Protein AF-A0A1Q6SW66-F1 (afdb_monomer_lite)

Sequence (65 aa):
MTDYKKAFVDTAPFIYFIEKDENNPQYYDKVKKFFSNGYEADKKFVTSVVTMEEYFVFPYRNKLK

Secondary structure (DSSP, 8-state):
----SEEE--HHHHHHHHHTTTT-HHHHHHHHHHHHHHHHTT-EEE--HHHHHHHHHHHHHHTT-

Structure (mmCIF, N/CA/C/O backbone):
data_AF-A0A1Q6SW66-F1
#
_entry.id   AF-A0A1Q6SW66-F1
#
loop_
_atom_site.group_PDB
_atom_site.id
_atom_site.type_symbol
_atom_site.label_atom_id
_atom_site.label_alt_id
_atom_site.label_comp_id
_atom_site.label_asym_id
_atom_site.label_entity_id
_atom_site.label_seq_id
_atom_site.pdbx_PDB_ins_code
_atom_site.Cartn_x
_atom_site.Cartn_y
_atom_site.Cartn_z
_atom_site.occupancy
_atom_site.B_iso_or_equiv
_atom_site.auth_seq_id
_atom_site.auth_comp_id
_atom_site.auth_asym_id
_atom_site.auth_atom_id
_atom_site.pdbx_PDB_model_num
ATOM 1 N N . MET A 1 1 ? -7.788 15.415 9.127 1.00 49.31 1 MET A N 1
ATOM 2 C CA . MET A 1 1 ? -7.495 14.042 8.659 1.0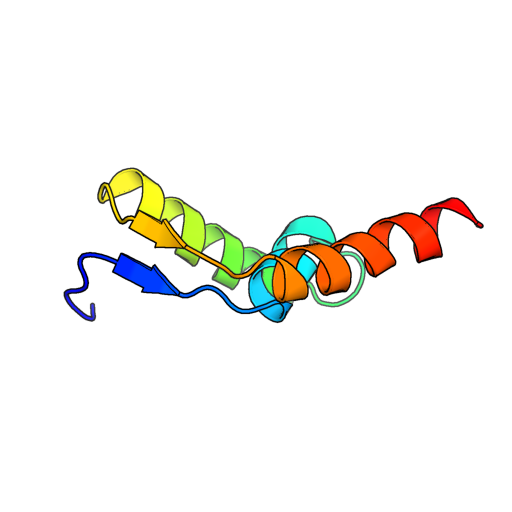0 49.31 1 MET A CA 1
ATOM 3 C C . MET A 1 1 ? -8.822 13.332 8.512 1.00 49.31 1 MET A C 1
ATOM 5 O O . MET A 1 1 ? -9.633 13.446 9.417 1.00 49.31 1 MET A O 1
ATOM 9 N N . THR A 1 2 ? -9.091 12.709 7.369 1.00 59.09 2 THR A N 1
ATOM 10 C CA . THR A 1 2 ? -10.323 11.937 7.167 1.00 59.09 2 THR A CA 1
ATOM 11 C C . THR A 1 2 ? -10.366 10.810 8.194 1.00 59.09 2 THR A C 1
ATOM 13 O O . THR A 1 2 ? -9.425 10.026 8.298 1.00 59.09 2 THR A O 1
ATOM 16 N N . ASP A 1 3 ? -11.414 10.767 9.009 1.00 77.88 3 ASP A N 1
ATOM 17 C CA . ASP A 1 3 ? -11.521 9.782 10.079 1.00 77.88 3 ASP A CA 1
ATOM 18 C C . ASP A 1 3 ? -12.066 8.471 9.493 1.00 77.88 3 ASP A C 1
ATOM 20 O O . ASP A 1 3 ? -13.270 8.284 9.333 1.00 77.88 3 ASP A O 1
ATOM 24 N N . TYR A 1 4 ? -11.167 7.588 9.053 1.00 84.25 4 TYR A N 1
ATOM 25 C CA . TYR A 1 4 ? -11.518 6.280 8.491 1.00 84.25 4 TYR A CA 1
ATOM 26 C C . TYR A 1 4 ? -11.041 5.148 9.404 1.00 84.25 4 TYR A C 1
ATOM 28 O O . TYR A 1 4 ? -10.048 5.288 10.110 1.00 84.25 4 TYR A O 1
ATOM 36 N N . LYS A 1 5 ? -11.736 4.004 9.395 1.00 87.12 5 LYS A N 1
ATOM 37 C CA . LYS A 1 5 ? -11.308 2.774 10.104 1.00 87.12 5 LYS A CA 1
ATOM 38 C C . LYS A 1 5 ? -10.629 1.760 9.178 1.00 87.12 5 LYS A C 1
ATOM 40 O O . LYS A 1 5 ? -9.857 0.917 9.627 1.00 87.12 5 LYS A O 1
ATOM 45 N N . LYS A 1 6 ? -10.940 1.834 7.883 1.00 93.25 6 LYS A N 1
ATOM 46 C CA . LYS A 1 6 ? -10.469 0.920 6.845 1.00 93.25 6 LYS A CA 1
ATOM 47 C C . LYS A 1 6 ? -10.220 1.700 5.559 1.00 93.25 6 LYS A C 1
ATOM 49 O O . LYS A 1 6 ? -11.050 2.533 5.205 1.00 93.25 6 LYS A O 1
ATOM 54 N N . ALA A 1 7 ? -9.117 1.422 4.879 1.00 93.25 7 ALA A N 1
ATOM 55 C CA . ALA A 1 7 ? -8.798 1.986 3.574 1.00 93.25 7 ALA A CA 1
ATOM 56 C C . ALA A 1 7 ? -8.589 0.855 2.567 1.00 93.25 7 ALA A C 1
ATOM 58 O O . ALA A 1 7 ? -7.845 -0.091 2.836 1.00 93.25 7 ALA A O 1
ATOM 59 N N . PHE A 1 8 ? -9.261 0.953 1.421 1.00 95.31 8 PHE A N 1
ATOM 60 C CA . PHE A 1 8 ? -8.933 0.131 0.265 1.00 95.31 8 PHE A CA 1
ATOM 61 C C . PHE A 1 8 ? -7.773 0.791 -0.481 1.00 95.31 8 PHE A C 1
ATOM 63 O O . PHE A 1 8 ? -7.839 1.983 -0.780 1.00 95.31 8 PHE A O 1
ATOM 70 N N . VAL A 1 9 ? -6.707 0.038 -0.726 1.00 95.50 9 VAL A N 1
ATOM 71 C CA . VAL A 1 9 ? -5.472 0.525 -1.337 1.00 95.50 9 VAL A CA 1
ATOM 72 C C . VAL A 1 9 ? -5.376 -0.035 -2.748 1.00 95.50 9 VAL A C 1
ATOM 74 O O . VAL A 1 9 ? -5.385 -1.251 -2.937 1.00 95.50 9 VAL A O 1
ATOM 77 N N . ASP A 1 10 ? -5.303 0.873 -3.715 1.00 95.19 10 ASP A N 1
ATOM 78 C CA . ASP A 1 10 ? -5.113 0.562 -5.129 1.00 95.19 10 ASP A CA 1
ATOM 79 C C . ASP A 1 10 ? -3.636 0.245 -5.440 1.00 95.19 10 ASP A C 1
ATOM 81 O O . ASP A 1 10 ? -2.765 0.319 -4.570 1.00 95.19 10 ASP A O 1
ATOM 85 N N . THR A 1 11 ? -3.330 -0.086 -6.686 1.00 93.06 11 THR A N 1
ATOM 86 C CA . THR A 1 11 ? -2.016 -0.570 -7.128 1.00 93.06 11 THR A CA 1
ATOM 87 C C . THR A 1 11 ? -0.927 0.499 -7.044 1.00 93.06 11 THR A C 1
ATOM 89 O O . THR A 1 11 ? 0.192 0.215 -6.611 1.00 93.06 11 THR A O 1
ATOM 92 N N . ALA A 1 12 ? -1.240 1.753 -7.389 1.00 91.88 12 ALA A N 1
ATOM 93 C CA . ALA A 1 12 ? -0.246 2.827 -7.469 1.00 91.88 12 ALA A CA 1
ATOM 94 C C . ALA A 1 12 ? 0.497 3.106 -6.139 1.00 91.88 12 ALA A C 1
ATOM 96 O O . ALA A 1 12 ? 1.727 3.181 -6.166 1.00 91.88 12 ALA A O 1
ATOM 97 N N . PRO A 1 13 ? -0.167 3.199 -4.964 1.00 93.62 13 PRO A N 1
ATOM 98 C CA . PRO A 1 13 ? 0.531 3.271 -3.680 1.00 93.62 13 PRO A CA 1
ATOM 99 C C . PRO A 1 13 ? 1.542 2.138 -3.453 1.00 93.62 13 PRO A C 1
ATOM 101 O O . PRO A 1 13 ? 2.661 2.398 -3.020 1.00 93.62 13 PRO A O 1
ATOM 104 N N . PHE A 1 14 ? 1.211 0.886 -3.774 1.00 92.38 14 PHE A N 1
ATOM 105 C CA . PHE A 1 14 ? 2.170 -0.212 -3.616 1.00 92.38 14 PHE A CA 1
ATOM 106 C C . PHE A 1 14 ? 3.377 -0.051 -4.541 1.00 92.38 14 PHE A C 1
ATOM 108 O O . PHE A 1 14 ? 4.510 -0.178 -4.079 1.00 92.38 14 PHE A O 1
ATOM 115 N N . ILE A 1 15 ? 3.150 0.299 -5.811 1.00 89.69 15 ILE A N 1
ATOM 116 C CA . ILE A 1 15 ? 4.225 0.532 -6.786 1.00 89.69 15 ILE A CA 1
ATOM 117 C C . ILE A 1 15 ? 5.170 1.628 -6.293 1.00 89.69 15 ILE A C 1
ATOM 119 O O . ILE A 1 15 ? 6.364 1.380 -6.161 1.00 89.69 15 ILE A O 1
ATOM 123 N N . TYR A 1 16 ? 4.655 2.807 -5.937 1.00 90.88 16 TYR A N 1
ATOM 124 C CA . TYR A 1 16 ? 5.501 3.915 -5.476 1.00 90.88 16 TYR A CA 1
ATOM 125 C C . TYR A 1 16 ? 6.246 3.601 -4.179 1.00 90.88 16 TYR A C 1
ATOM 127 O O . TYR A 1 16 ? 7.352 4.090 -3.964 1.00 90.88 16 TYR A O 1
ATOM 135 N N . PHE A 1 17 ? 5.661 2.783 -3.304 1.00 90.50 17 PHE A N 1
ATOM 136 C CA . PHE A 1 17 ? 6.336 2.348 -2.087 1.00 90.50 17 PHE A CA 1
ATOM 137 C C . PHE A 1 17 ? 7.487 1.370 -2.370 1.00 90.50 17 PHE A C 1
ATOM 139 O O . PHE A 1 17 ? 8.539 1.467 -1.740 1.00 90.50 17 PHE A O 1
ATOM 146 N N . ILE A 1 18 ? 7.300 0.445 -3.316 1.00 87.62 18 ILE A N 1
ATOM 147 C CA . ILE A 1 18 ? 8.294 -0.571 -3.696 1.00 87.62 18 ILE A CA 1
ATOM 148 C C . ILE A 1 18 ? 9.423 0.041 -4.538 1.00 87.62 18 ILE A C 1
ATOM 150 O O . ILE A 1 18 ? 10.589 -0.259 -4.287 1.00 87.62 18 ILE A O 1
ATOM 154 N N . GLU A 1 19 ? 9.087 0.901 -5.503 1.00 84.50 19 GLU A N 1
ATOM 155 C CA . GLU A 1 19 ? 10.033 1.585 -6.403 1.00 84.50 19 GLU A CA 1
ATOM 156 C C . GLU A 1 19 ? 10.915 2.617 -5.697 1.00 84.50 19 GLU A C 1
ATOM 158 O O . GLU A 1 19 ? 11.995 2.950 -6.186 1.00 84.50 19 GLU A O 1
ATOM 163 N N . LYS A 1 20 ? 10.467 3.131 -4.547 1.00 83.06 20 LYS A N 1
ATOM 164 C CA . LYS A 1 20 ? 11.150 4.198 -3.812 1.00 83.06 20 LYS A CA 1
ATOM 165 C C . LYS A 1 20 ? 11.417 5.406 -4.726 1.00 83.06 20 LYS A C 1
ATOM 167 O O . LYS A 1 20 ? 10.515 5.892 -5.406 1.00 83.06 20 LYS A O 1
ATOM 172 N N . ASP A 1 21 ? 12.659 5.875 -4.750 1.00 76.00 21 ASP A N 1
ATOM 173 C CA . ASP A 1 21 ? 13.085 7.066 -5.477 1.00 76.00 21 ASP A CA 1
ATOM 174 C C . ASP A 1 21 ? 13.561 6.777 -6.909 1.00 76.00 21 ASP A C 1
ATOM 176 O O . ASP A 1 21 ? 13.970 7.704 -7.604 1.00 76.00 21 ASP A O 1
ATOM 180 N N . GLU A 1 22 ? 13.516 5.520 -7.375 1.00 73.81 22 GLU A N 1
ATOM 181 C CA . GLU A 1 22 ? 14.123 5.132 -8.659 1.00 73.81 22 GLU A CA 1
ATOM 182 C C . GLU A 1 22 ? 13.434 5.773 -9.871 1.00 73.81 22 GLU A C 1
ATOM 184 O O . GLU A 1 22 ? 14.111 6.195 -10.805 1.00 73.81 22 GLU A O 1
ATOM 189 N N . ASN A 1 23 ? 12.101 5.885 -9.851 1.00 71.12 23 ASN A N 1
ATOM 190 C CA . ASN A 1 23 ? 11.335 6.439 -10.974 1.00 71.12 23 ASN A CA 1
ATOM 191 C C . ASN A 1 23 ? 10.504 7.673 -10.602 1.00 71.12 23 ASN A C 1
ATOM 193 O O . ASN A 1 23 ? 10.254 8.517 -11.459 1.00 71.12 23 ASN A O 1
ATOM 197 N N . ASN A 1 24 ? 10.031 7.772 -9.352 1.00 75.94 24 ASN A N 1
ATOM 198 C CA . ASN A 1 24 ? 9.111 8.831 -8.925 1.00 75.94 24 ASN A CA 1
ATOM 199 C C . ASN A 1 24 ? 9.308 9.239 -7.446 1.00 75.94 24 ASN A C 1
ATOM 201 O O . ASN A 1 24 ? 8.413 9.023 -6.615 1.00 75.94 24 ASN A O 1
ATOM 205 N N . PRO A 1 25 ? 10.443 9.873 -7.101 1.00 78.75 25 PRO A N 1
ATOM 206 C CA . PRO A 1 25 ? 10.786 10.216 -5.715 1.00 78.75 25 PRO A CA 1
ATOM 207 C C . PRO A 1 25 ? 9.736 11.091 -5.015 1.00 78.75 25 PRO A C 1
ATOM 209 O O . PRO A 1 25 ? 9.514 10.997 -3.809 1.00 78.75 25 PRO A O 1
ATOM 212 N N . GLN A 1 26 ? 8.992 11.904 -5.772 1.00 86.00 26 GLN A N 1
ATOM 213 C CA . GLN A 1 26 ? 7.942 12.771 -5.237 1.00 86.00 26 GLN A CA 1
ATOM 214 C C . GLN A 1 26 ? 6.753 12.020 -4.609 1.00 86.00 26 GLN A C 1
ATOM 216 O O . GLN A 1 26 ? 5.970 12.629 -3.867 1.00 86.00 26 GLN A O 1
ATOM 221 N N . TYR A 1 27 ? 6.572 10.733 -4.929 1.00 89.12 27 TYR A N 1
ATOM 222 C CA . TYR A 1 27 ? 5.459 9.925 -4.421 1.00 89.12 27 TYR A CA 1
ATOM 223 C C . TYR A 1 27 ? 5.871 8.986 -3.296 1.00 89.12 27 TYR A C 1
ATOM 225 O O . TYR A 1 27 ? 5.045 8.741 -2.414 1.00 89.12 27 TYR A O 1
ATOM 233 N N . TYR A 1 28 ? 7.124 8.529 -3.269 1.00 90.75 28 TYR A N 1
ATOM 234 C CA . TYR A 1 28 ? 7.599 7.603 -2.246 1.00 90.75 28 TYR A CA 1
ATOM 235 C C . TYR A 1 28 ? 7.381 8.153 -0.834 1.00 90.75 28 TYR A C 1
ATOM 237 O O . TYR A 1 28 ? 6.697 7.526 -0.026 1.00 90.75 28 TYR A O 1
ATOM 245 N N . ASP A 1 29 ? 7.846 9.373 -0.561 1.00 92.12 29 ASP A N 1
ATOM 246 C CA . ASP A 1 29 ? 7.701 9.99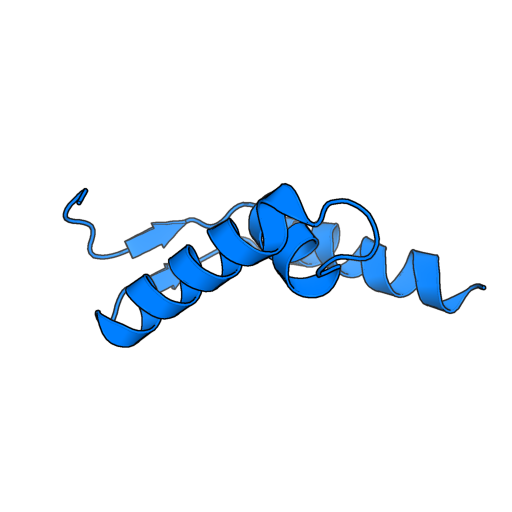2 0.760 1.00 92.12 29 ASP A CA 1
ATOM 247 C C . ASP A 1 29 ? 6.239 10.187 1.178 1.00 92.12 29 ASP A C 1
ATOM 249 O O . ASP A 1 29 ? 5.888 10.023 2.351 1.00 92.12 29 ASP A O 1
ATOM 253 N N . LYS A 1 30 ? 5.359 10.524 0.228 1.00 93.06 30 LYS A N 1
ATOM 254 C CA . LYS A 1 30 ? 3.927 10.710 0.504 1.00 93.06 30 LYS A CA 1
ATOM 255 C C . LYS A 1 30 ? 3.264 9.388 0.863 1.00 93.06 30 LYS A C 1
ATOM 257 O O . LYS A 1 30 ? 2.524 9.319 1.842 1.00 93.06 30 LYS A O 1
ATOM 262 N N . VAL A 1 31 ? 3.543 8.346 0.089 1.00 94.38 31 VAL A N 1
ATOM 263 C CA . VAL A 1 31 ? 2.958 7.020 0.286 1.00 94.38 31 VAL A CA 1
ATOM 264 C C . VAL A 1 31 ? 3.523 6.347 1.534 1.00 94.38 31 VAL A C 1
ATOM 266 O O . VAL A 1 31 ? 2.769 5.770 2.315 1.00 94.38 31 VAL A O 1
ATOM 269 N N . LYS A 1 32 ? 4.825 6.494 1.790 1.00 94.44 32 LYS A N 1
ATOM 270 C CA . LYS A 1 32 ? 5.462 6.044 3.028 1.00 94.44 32 LYS A CA 1
ATOM 271 C C . LYS A 1 32 ? 4.782 6.665 4.246 1.00 94.44 32 LYS A C 1
ATOM 273 O O . LYS A 1 32 ? 4.361 5.935 5.135 1.00 94.44 32 LYS A O 1
ATOM 278 N N . LYS A 1 33 ? 4.595 7.991 4.257 1.00 94.69 33 LYS A N 1
ATOM 279 C CA . LYS A 1 33 ? 3.866 8.682 5.337 1.00 94.69 33 LYS A CA 1
ATOM 280 C C . LYS A 1 33 ? 2.423 8.196 5.460 1.00 94.69 33 LYS A C 1
ATOM 282 O O . LYS A 1 33 ? 1.945 8.015 6.572 1.00 94.69 33 LYS A O 1
ATOM 287 N N . PHE A 1 34 ? 1.733 7.956 4.346 1.00 94.12 34 PHE A N 1
ATOM 288 C CA . PHE A 1 34 ? 0.374 7.410 4.360 1.00 94.12 34 PHE A CA 1
ATOM 289 C C . PHE A 1 34 ? 0.304 6.039 5.052 1.00 94.12 34 PHE A C 1
ATOM 291 O O . PHE A 1 34 ? -0.517 5.862 5.955 1.00 94.12 34 PHE A O 1
ATOM 298 N N . PHE A 1 35 ? 1.182 5.099 4.686 1.00 94.94 35 PHE A N 1
ATOM 299 C CA . PHE A 1 35 ? 1.225 3.776 5.313 1.00 94.94 35 PHE A CA 1
ATOM 300 C C . PHE A 1 35 ? 1.666 3.837 6.778 1.00 94.94 35 PHE A C 1
ATOM 302 O O . PHE A 1 35 ? 1.019 3.209 7.613 1.00 94.94 35 PHE A O 1
ATOM 309 N N . SER A 1 36 ? 2.694 4.626 7.112 1.00 95.00 36 SER A N 1
ATOM 310 C CA . SER A 1 36 ? 3.152 4.817 8.497 1.00 95.00 36 SER A CA 1
ATOM 311 C C . S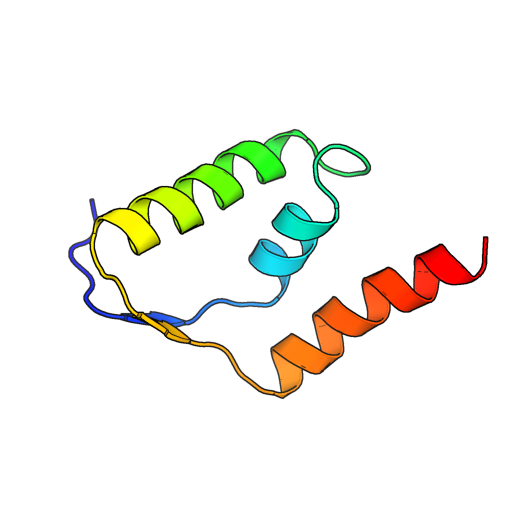ER A 1 36 ? 2.046 5.380 9.389 1.00 95.00 36 SER A C 1
ATOM 313 O O . SER A 1 36 ? 1.726 4.777 10.408 1.00 95.00 36 SER A O 1
ATOM 315 N N . ASN A 1 37 ? 1.385 6.461 8.965 1.00 93.81 37 ASN A N 1
ATOM 316 C CA . ASN A 1 37 ? 0.305 7.077 9.737 1.00 93.81 37 ASN A CA 1
ATOM 317 C C . ASN A 1 37 ? -0.872 6.118 9.946 1.00 93.81 37 ASN A C 1
ATOM 319 O O . ASN A 1 37 ? -1.487 6.110 11.009 1.00 93.81 37 ASN A O 1
ATOM 323 N N . GLY A 1 38 ? -1.225 5.327 8.927 1.00 93.12 38 GLY A N 1
ATOM 324 C CA . GLY A 1 38 ? -2.299 4.350 9.067 1.00 93.12 38 GLY A CA 1
ATOM 325 C C . GLY A 1 38 ? -1.914 3.182 9.970 1.00 93.12 38 GLY A C 1
ATOM 326 O O . GLY A 1 38 ? -2.741 2.753 10.765 1.00 93.12 38 GLY A O 1
ATOM 327 N N . TYR A 1 39 ? -0.670 2.708 9.897 1.00 92.69 39 TYR A N 1
ATOM 328 C CA . TYR A 1 39 ? -0.167 1.649 10.770 1.00 92.69 39 TYR A CA 1
ATOM 329 C C . TYR A 1 39 ? -0.134 2.091 12.240 1.00 92.69 39 TYR A C 1
ATOM 331 O O . TYR A 1 39 ? -0.662 1.394 13.101 1.00 92.69 39 TYR A O 1
ATOM 339 N N . GLU A 1 40 ? 0.409 3.279 12.524 1.00 95.00 40 GLU A N 1
ATOM 340 C CA . GLU A 1 40 ? 0.458 3.856 13.878 1.00 95.00 40 GLU A CA 1
ATOM 341 C C . GLU A 1 40 ? -0.937 4.108 14.463 1.00 95.00 40 GLU A C 1
ATOM 343 O O . GLU A 1 40 ? -1.145 3.970 15.666 1.00 95.00 40 GLU A O 1
ATOM 348 N N . ALA A 1 41 ? -1.909 4.445 13.613 1.00 93.25 41 ALA A N 1
ATOM 349 C CA . ALA A 1 41 ? -3.294 4.675 14.009 1.00 93.25 41 ALA A CA 1
ATOM 350 C C . ALA A 1 41 ? -4.185 3.415 13.943 1.00 93.25 41 ALA A C 1
ATOM 352 O O . ALA A 1 41 ? -5.412 3.556 13.915 1.00 93.25 41 ALA A O 1
ATOM 353 N N . ASP A 1 42 ? -3.590 2.215 13.875 1.00 93.00 42 ASP A N 1
ATOM 354 C CA . ASP A 1 42 ? -4.268 0.907 13.804 1.00 93.00 42 ASP A CA 1
ATOM 355 C C . ASP A 1 42 ? -5.375 0.850 12.728 1.00 93.00 42 ASP A C 1
ATOM 357 O O . ASP A 1 42 ? -6.486 0.341 12.912 1.00 93.00 42 ASP A O 1
ATOM 361 N N . LYS A 1 43 ? -5.101 1.450 11.566 1.00 93.56 43 LYS A N 1
ATOM 362 C CA . LYS A 1 43 ? -6.013 1.444 10.420 1.00 93.56 43 LYS A CA 1
ATOM 363 C C . LYS A 1 43 ? -5.869 0.142 9.647 1.00 93.56 43 LYS A C 1
ATOM 365 O O . LYS A 1 43 ? -4.772 -0.316 9.340 1.00 93.56 43 LYS A O 1
ATOM 370 N N . LYS A 1 44 ? -7.004 -0.421 9.228 1.00 95.06 44 LYS A N 1
ATOM 371 C CA . LYS A 1 44 ? -7.011 -1.613 8.374 1.00 95.06 44 LYS A CA 1
ATOM 372 C C . LYS A 1 44 ? -6.807 -1.237 6.911 1.00 95.06 44 LYS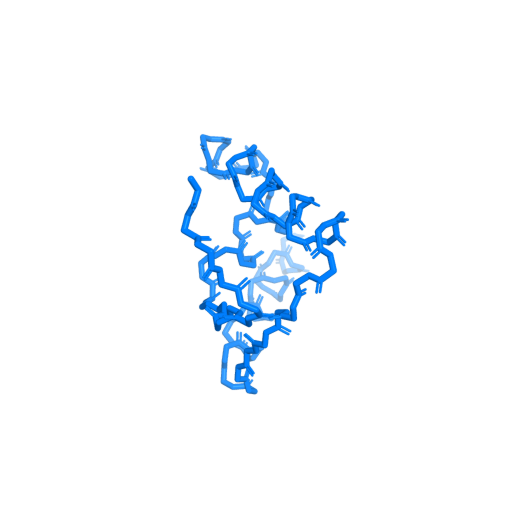 A C 1
ATOM 374 O O . LYS A 1 44 ? -7.699 -0.651 6.296 1.00 95.06 44 LYS A O 1
ATOM 379 N N . PHE A 1 45 ? -5.683 -1.645 6.340 1.00 95.00 45 PHE A N 1
ATOM 380 C CA . PHE A 1 45 ? -5.468 -1.611 4.897 1.00 95.00 45 PHE A CA 1
ATOM 381 C C . PHE A 1 45 ? -5.958 -2.908 4.264 1.00 95.00 45 PHE A C 1
ATOM 383 O O . PHE A 1 45 ? -5.648 -4.000 4.735 1.00 95.00 45 PHE A O 1
ATOM 390 N N . VAL A 1 46 ? -6.752 -2.789 3.206 1.00 95.81 46 VAL A N 1
ATOM 391 C CA . VAL A 1 46 ? -7.182 -3.926 2.392 1.00 95.81 46 VAL A CA 1
ATOM 392 C C . VAL A 1 46 ? -6.944 -3.636 0.927 1.00 95.81 46 VAL A C 1
ATOM 394 O O . VAL A 1 46 ? -6.946 -2.484 0.508 1.00 95.81 46 VAL A O 1
ATOM 397 N N . THR A 1 47 ? -6.770 -4.686 0.145 1.00 95.94 47 THR A N 1
ATOM 398 C CA . THR A 1 47 ? -6.651 -4.593 -1.305 1.00 95.94 47 THR A CA 1
ATOM 399 C C . THR A 1 47 ? -7.276 -5.833 -1.944 1.00 95.94 47 THR A C 1
ATOM 401 O O . THR A 1 47 ? -7.817 -6.688 -1.234 1.00 95.94 47 THR A O 1
ATOM 404 N N . SER A 1 48 ? -7.263 -5.911 -3.270 1.00 96.31 48 SER A N 1
ATOM 405 C CA . SER A 1 48 ? -7.754 -7.066 -4.020 1.00 96.31 48 SER A CA 1
ATOM 406 C C . SER A 1 48 ? -6.611 -7.983 -4.458 1.00 96.31 48 SER A C 1
ATOM 408 O O . SER A 1 48 ? -5.458 -7.565 -4.550 1.00 96.31 48 SER A O 1
ATOM 410 N N . VAL A 1 49 ? -6.940 -9.236 -4.779 1.00 94.50 49 VAL A N 1
ATOM 411 C CA . VAL A 1 49 ? -5.983 -10.161 -5.410 1.00 94.50 49 VAL A CA 1
ATOM 412 C C . VAL A 1 49 ? -5.517 -9.656 -6.779 1.00 94.50 49 VAL A C 1
ATOM 414 O O . VAL A 1 49 ? -4.361 -9.853 -7.125 1.00 94.50 49 VAL A O 1
ATOM 417 N N . VAL A 1 50 ? -6.372 -8.928 -7.506 1.00 93.19 50 VAL A N 1
ATOM 418 C CA . VAL A 1 50 ? -6.035 -8.320 -8.804 1.00 93.19 50 VAL A CA 1
ATOM 419 C C . VAL A 1 50 ? -4.961 -7.247 -8.628 1.00 93.19 50 VAL A C 1
ATOM 421 O O . VAL A 1 50 ? -3.939 -7.284 -9.298 1.00 93.19 50 VAL A O 1
ATOM 424 N N . THR A 1 51 ? -5.127 -6.356 -7.648 1.00 93.75 51 THR A N 1
ATOM 425 C CA . THR A 1 51 ? -4.114 -5.347 -7.291 1.00 93.75 51 THR A CA 1
ATOM 426 C C . THR A 1 51 ? -2.771 -5.995 -6.951 1.00 93.75 51 THR A C 1
ATOM 428 O O . THR A 1 51 ? -1.717 -5.492 -7.336 1.00 93.75 51 THR A O 1
ATOM 431 N N . MET A 1 52 ? -2.805 -7.136 -6.254 1.00 90.19 52 MET A N 1
ATOM 432 C CA . MET A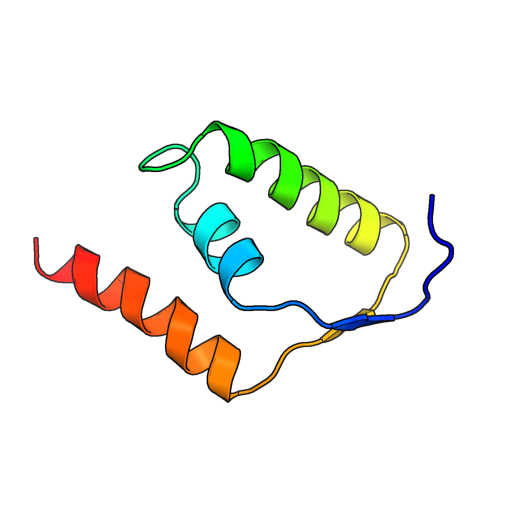 1 52 ? -1.610 -7.908 -5.923 1.00 90.19 52 MET A CA 1
ATOM 433 C C . MET A 1 52 ? -0.910 -8.434 -7.178 1.00 90.19 52 MET A C 1
ATOM 435 O O . MET A 1 52 ? 0.302 -8.272 -7.301 1.00 90.19 52 MET A O 1
ATOM 439 N N . GLU A 1 53 ? -1.655 -8.990 -8.135 1.00 89.88 53 GLU A N 1
ATOM 440 C CA . GLU A 1 53 ? -1.110 -9.396 -9.436 1.00 89.88 53 GLU A CA 1
ATOM 441 C C . GLU A 1 53 ? -0.481 -8.214 -10.186 1.00 89.88 53 GLU A C 1
ATOM 443 O O . GLU A 1 53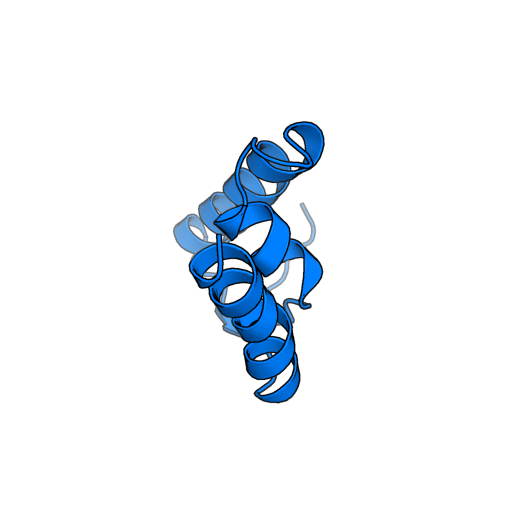 ? 0.641 -8.338 -10.675 1.00 89.88 53 GLU A O 1
ATOM 448 N N . GLU A 1 54 ? -1.134 -7.050 -10.212 1.00 86.44 54 GLU A N 1
ATOM 449 C CA . GLU A 1 54 ? -0.659 -5.870 -10.942 1.00 86.44 54 GLU A CA 1
ATOM 450 C C . GLU A 1 54 ? 0.682 -5.334 -10.422 1.00 86.44 54 GLU A C 1
ATOM 452 O O . GLU A 1 54 ? 1.617 -5.156 -11.209 1.00 86.44 54 GLU A O 1
ATOM 457 N N . TYR A 1 55 ? 0.830 -5.102 -9.110 1.00 85.12 55 TYR A N 1
ATOM 458 C CA . TYR A 1 55 ? 2.108 -4.597 -8.593 1.00 85.12 55 TYR A CA 1
ATOM 459 C C . TYR A 1 55 ? 3.187 -5.682 -8.533 1.00 85.12 55 TYR A C 1
ATOM 461 O O . TYR A 1 55 ? 4.369 -5.341 -8.493 1.00 85.12 55 TYR A O 1
ATOM 469 N N . PHE A 1 56 ? 2.835 -6.975 -8.556 1.00 81.38 56 PHE A N 1
ATOM 470 C CA . PHE A 1 56 ? 3.826 -8.045 -8.674 1.00 81.38 56 PHE A CA 1
ATOM 471 C C . PHE A 1 56 ? 4.437 -8.149 -10.070 1.00 81.38 56 PHE A C 1
ATOM 473 O O . PHE A 1 56 ? 5.569 -8.617 -10.171 1.00 81.38 56 PHE A O 1
ATOM 480 N N . VAL A 1 57 ? 3.790 -7.660 -11.132 1.00 74.25 57 VAL A N 1
ATOM 481 C CA . VAL A 1 57 ? 4.420 -7.582 -12.466 1.00 74.25 57 VAL A CA 1
ATOM 482 C C . VAL A 1 57 ? 5.677 -6.704 -12.438 1.00 74.25 57 VAL A C 1
ATOM 484 O O . VAL A 1 57 ? 6.669 -7.019 -13.100 1.00 74.25 57 VAL A O 1
ATOM 487 N N . PHE A 1 58 ? 5.681 -5.632 -11.639 1.00 64.06 58 PHE A N 1
ATOM 488 C CA . PHE A 1 58 ? 6.807 -4.699 -11.562 1.00 64.06 58 PHE A CA 1
ATOM 489 C C . PHE A 1 58 ? 8.151 -5.354 -11.159 1.00 64.06 58 PHE A C 1
ATOM 491 O O . PHE A 1 58 ? 9.109 -5.253 -11.934 1.00 64.06 58 PHE A O 1
ATOM 498 N N . PRO A 1 59 ? 8.270 -6.087 -10.029 1.00 60.00 59 PRO A N 1
ATOM 499 C CA . PRO A 1 59 ? 9.511 -6.772 -9.667 1.00 60.00 59 PRO A CA 1
ATOM 500 C C . PRO A 1 59 ? 9.946 -7.844 -10.682 1.00 60.00 59 PRO A C 1
ATOM 502 O O . PRO A 1 59 ? 11.140 -8.134 -10.764 1.00 60.00 59 PRO A O 1
ATOM 505 N N . TYR A 1 60 ? 9.041 -8.406 -11.493 1.00 55.44 60 TYR A N 1
ATOM 506 C CA . TYR A 1 60 ? 9.421 -9.317 -12.585 1.00 55.44 60 TYR A CA 1
ATOM 507 C C . TYR A 1 60 ? 10.010 -8.590 -13.797 1.00 55.44 60 TYR A C 1
ATOM 509 O O . TYR A 1 60 ? 10.901 -9.130 -14.451 1.00 55.44 60 TYR A O 1
ATOM 517 N N . ARG A 1 61 ? 9.583 -7.353 -14.074 1.00 59.34 61 ARG A N 1
ATOM 518 C CA . ARG A 1 61 ? 10.146 -6.541 -15.163 1.00 59.34 61 ARG A CA 1
ATOM 519 C C . ARG A 1 61 ? 11.598 -6.136 -14.895 1.00 59.34 61 ARG A C 1
ATOM 521 O O . ARG A 1 61 ? 12.399 -6.130 -15.825 1.00 59.34 61 ARG A O 1
ATOM 528 N N . ASN A 1 62 ? 11.942 -5.829 -13.642 1.00 57.03 62 ASN A N 1
ATOM 529 C CA . ASN A 1 62 ? 13.293 -5.389 -13.271 1.00 57.03 62 ASN A CA 1
ATOM 530 C C . ASN A 1 62 ? 14.274 -6.535 -12.967 1.00 57.03 62 ASN A C 1
ATOM 532 O O . ASN A 1 62 ? 15.475 -6.306 -13.027 1.00 57.03 62 ASN A O 1
ATOM 536 N N . LYS A 1 63 ? 13.809 -7.768 -12.704 1.00 53.19 63 LYS A N 1
ATOM 537 C CA . LYS A 1 63 ? 14.686 -8.953 -12.558 1.00 53.19 63 LYS A CA 1
ATOM 538 C C . LYS A 1 63 ? 15.270 -9.482 -13.875 1.00 53.19 63 LYS A C 1
ATOM 540 O O . LYS A 1 63 ? 16.117 -10.367 -13.842 1.00 53.19 63 LYS A O 1
ATOM 545 N N . LEU A 1 64 ? 14.791 -8.986 -15.016 1.00 49.41 64 LEU A N 1
ATOM 546 C CA . LEU A 1 64 ? 15.265 -9.356 -16.355 1.00 49.41 64 LEU A CA 1
ATOM 547 C C . LEU A 1 64 ? 16.316 -8.376 -16.915 1.00 49.41 64 LEU A C 1
ATOM 549 O O . LEU A 1 64 ? 16.630 -8.449 -18.102 1.00 49.41 64 LEU A O 1
ATOM 553 N N . LYS A 1 65 ? 16.832 -7.456 -16.090 1.00 43.31 65 LYS A N 1
ATOM 554 C CA . LYS A 1 65 ? 17.972 -6.592 -16.421 1.00 43.31 65 LYS A CA 1
ATOM 555 C C . LYS A 1 65 ? 19.230 -7.040 -15.695 1.00 43.31 65 LYS A C 1
ATOM 557 O O . LYS A 1 65 ? 19.111 -7.403 -14.505 1.00 43.31 65 LYS A O 1
#

pLDDT: mean 84.38, std 14.08, range [43.31, 96.31]

Radius of gyration: 12.97 Å; chains: 1; bounding box: 30×24×30 Å

Foldseek 3Di:
DPDDQEDEDAQVLVLCCVCDCVPCVVNNVVSVCVVVVCVVVVHHYDYDPVSVVVNVVVVVVVVVD